Protein AF-A0A392P2C8-F1 (afdb_monomer_lite)

Radius of gyration: 12.96 Å; chains: 1; bounding box: 28×28×34 Å

Secondary structure (DSSP, 8-state):
-HHHHHTTS-HHHHHHHHHHTT--EEEEEETHHHHHHHHHHHHHHHHHHHTTTSTTS-PPPEEEEEESPPP---HHHH-

Foldseek 3Di:
DLLVVLVVDPLVVQQVVCLVVLHAAEQEDEESSLLSSVVSLVVNVVVCVVVVVDPDRRGHHYYYDYHNYDDNDDPVVVD

Organism: NCBI:txid97028

InterPro domains:
  IPR002921 Fungal lipase-type domain [PF01764] (17-79)
  IPR029058 Alpha/Beta hydrolase fold [G3DSA:3.40.50.1820] (3-79)
  IPR029058 Alpha/Beta hydrolase fold [SSF53474] (18-78)

Structure (mmCIF, N/CA/C/O backbone):
data_AF-A0A392P2C8-F1
#
_entry.id   AF-A0A392P2C8-F1
#
loop_
_atom_site.group_PDB
_atom_site.id
_atom_site.type_symbol
_atom_site.label_atom_id
_atom_site.label_alt_id
_atom_site.label_comp_id
_atom_site.label_asym_id
_atom_site.label_entity_id
_atom_site.label_seq_id
_atom_site.pdbx_PDB_ins_code
_atom_site.Cartn_x
_atom_site.Cartn_y
_atom_site.Cartn_z
_atom_site.occupancy
_atom_site.B_iso_or_equiv
_atom_site.auth_seq_id
_atom_site.auth_comp_id
_atom_site.auth_asym_id
_atom_site.auth_atom_id
_atom_site.pdbx_PDB_model_num
ATOM 1 N N . GLY A 1 1 ? 17.106 -1.652 -2.715 1.00 89.12 1 GLY A N 1
ATOM 2 C CA . GLY A 1 1 ? 15.847 -2.291 -3.159 1.00 89.12 1 GLY A CA 1
ATOM 3 C C . GLY A 1 1 ? 14.629 -1.691 -2.471 1.00 89.12 1 GLY A C 1
ATOM 4 O O . GLY A 1 1 ? 14.789 -0.807 -1.631 1.00 89.12 1 GLY A O 1
ATOM 5 N N . PHE A 1 2 ? 13.429 -2.161 -2.829 1.00 96.31 2 PHE A N 1
ATOM 6 C CA . PHE A 1 2 ? 12.134 -1.628 -2.363 1.00 96.31 2 PHE A CA 1
ATOM 7 C C . PHE A 1 2 ? 11.966 -1.727 -0.840 1.00 96.31 2 PHE A C 1
ATOM 9 O O . PHE A 1 2 ? 11.614 -0.745 -0.194 1.00 96.31 2 PHE A O 1
ATOM 16 N N . MET A 1 3 ? 12.332 -2.875 -0.257 1.00 95.81 3 MET A N 1
ATOM 17 C CA . MET A 1 3 ? 12.221 -3.142 1.184 1.00 95.81 3 MET A CA 1
ATOM 18 C C . MET A 1 3 ? 13.014 -2.157 2.050 1.00 95.81 3 MET A C 1
ATOM 20 O O . MET A 1 3 ? 12.494 -1.653 3.038 1.00 95.81 3 MET A O 1
ATOM 24 N N . ALA A 1 4 ? 14.254 -1.837 1.669 1.00 97.06 4 ALA A N 1
ATOM 25 C CA . ALA A 1 4 ? 15.077 -0.882 2.416 1.00 97.06 4 ALA A CA 1
ATOM 26 C C . ALA A 1 4 ? 14.429 0.512 2.477 1.00 97.06 4 ALA A C 1
ATOM 28 O O . ALA A 1 4 ? 14.471 1.164 3.512 1.00 97.06 4 ALA A O 1
ATOM 29 N N . ARG A 1 5 ? 13.775 0.939 1.389 1.00 97.12 5 ARG A N 1
ATOM 30 C CA . ARG A 1 5 ? 13.043 2.213 1.336 1.00 97.12 5 ARG A CA 1
ATOM 31 C C . ARG A 1 5 ? 11.748 2.155 2.143 1.00 97.12 5 ARG A C 1
ATOM 33 O O . ARG A 1 5 ? 11.464 3.086 2.881 1.00 97.12 5 ARG A O 1
ATOM 40 N N . ALA A 1 6 ? 11.006 1.051 2.059 1.00 96.94 6 ALA A N 1
ATOM 41 C CA . ALA A 1 6 ? 9.783 0.853 2.835 1.00 96.94 6 ALA A CA 1
ATOM 42 C C . ALA A 1 6 ? 10.027 0.884 4.351 1.00 96.94 6 ALA A C 1
ATOM 44 O O . ALA A 1 6 ? 9.213 1.442 5.077 1.00 96.94 6 ALA A O 1
ATOM 45 N N . LYS A 1 7 ? 11.171 0.371 4.826 1.00 95.50 7 LYS A N 1
ATOM 46 C CA . LYS A 1 7 ? 11.579 0.470 6.239 1.00 95.50 7 LYS A CA 1
ATOM 47 C C . LYS A 1 7 ? 11.793 1.911 6.724 1.00 95.50 7 LYS A C 1
ATOM 49 O O . LYS A 1 7 ? 11.687 2.150 7.918 1.00 95.50 7 LYS A O 1
ATOM 54 N N . GLY A 1 8 ? 12.085 2.851 5.823 1.00 95.00 8 GLY A N 1
ATOM 55 C CA . GLY A 1 8 ? 12.201 4.276 6.150 1.00 95.00 8 GLY A CA 1
ATOM 56 C C . GLY A 1 8 ? 10.857 5.007 6.230 1.00 95.00 8 GLY A C 1
ATOM 57 O O . GLY A 1 8 ? 10.825 6.171 6.614 1.00 95.00 8 GLY A O 1
ATOM 58 N N . ILE A 1 9 ? 9.750 4.355 5.860 1.00 96.12 9 ILE A N 1
ATOM 59 C CA . ILE A 1 9 ? 8.413 4.945 5.940 1.00 96.12 9 ILE A CA 1
ATOM 60 C C . ILE A 1 9 ? 7.827 4.669 7.332 1.00 96.12 9 ILE A C 1
ATOM 62 O O . ILE A 1 9 ? 7.731 3.500 7.718 1.00 96.12 9 ILE A O 1
ATOM 66 N N . PRO A 1 10 ? 7.350 5.692 8.066 1.00 96.50 10 PRO A N 1
ATOM 67 C CA . PRO A 1 10 ? 6.731 5.524 9.383 1.00 96.50 10 PRO A CA 1
ATOM 68 C C . PRO A 1 10 ? 5.290 4.979 9.269 1.00 96.50 10 PRO A C 1
ATOM 70 O O . PRO A 1 10 ? 4.315 5.602 9.688 1.00 96.50 10 PRO A O 1
ATOM 73 N N . ALA A 1 11 ? 5.127 3.798 8.667 1.00 95.12 11 ALA A N 1
ATOM 74 C CA . ALA A 1 11 ? 3.831 3.246 8.262 1.00 95.12 11 ALA A CA 1
ATOM 75 C C . ALA A 1 11 ? 2.857 3.052 9.442 1.00 95.12 11 ALA A C 1
ATOM 77 O O . ALA A 1 11 ? 1.670 3.361 9.333 1.00 95.12 11 ALA A O 1
ATOM 78 N N . LEU A 1 12 ? 3.357 2.592 10.594 1.00 93.88 12 LEU A N 1
ATOM 79 C CA . LEU A 1 12 ? 2.531 2.377 11.787 1.00 93.88 12 LEU A CA 1
ATOM 80 C C . LEU A 1 12 ? 2.094 3.688 12.445 1.00 93.88 12 LEU A C 1
ATOM 82 O O . LEU A 1 12 ? 0.977 3.777 12.950 1.00 93.88 12 LEU A O 1
ATOM 86 N N . GLU A 1 13 ? 2.940 4.715 12.429 1.00 95.88 13 GLU A N 1
ATOM 87 C CA . GLU A 1 13 ? 2.588 6.039 12.954 1.00 95.88 13 GLU A CA 1
ATOM 88 C C . GLU A 1 13 ? 1.512 6.694 12.089 1.00 95.88 13 GLU A C 1
ATOM 90 O O . GLU A 1 13 ? 0.532 7.218 12.619 1.00 95.88 13 GLU A O 1
ATOM 95 N N . LEU A 1 14 ? 1.633 6.574 10.763 1.00 96.31 14 LEU A N 1
ATOM 96 C CA . LEU A 1 14 ? 0.603 7.015 9.821 1.00 96.31 14 LEU A CA 1
ATOM 97 C C . LEU A 1 14 ? -0.725 6.284 10.054 1.00 96.31 14 LEU A C 1
ATOM 99 O O . LEU A 1 14 ? -1.785 6.914 10.054 1.00 96.31 14 LEU A O 1
ATOM 103 N N . TYR A 1 15 ? -0.681 4.974 10.312 1.00 95.56 15 TYR A N 1
ATOM 104 C CA . TYR A 1 15 ? -1.872 4.199 10.654 1.00 95.56 15 TYR A CA 1
ATOM 105 C C . TYR A 1 15 ? -2.511 4.652 11.971 1.00 95.56 15 TYR A C 1
ATOM 107 O O . TYR A 1 15 ? -3.712 4.923 12.003 1.00 95.56 15 TYR A O 1
ATOM 115 N N . ARG A 1 16 ? -1.725 4.834 13.039 1.00 94.25 16 ARG A N 1
ATOM 116 C CA . ARG A 1 16 ? -2.219 5.351 14.330 1.00 94.25 16 ARG A CA 1
ATOM 117 C C . ARG A 1 16 ? -2.806 6.756 14.203 1.00 94.25 16 ARG A C 1
ATOM 119 O O . ARG A 1 16 ? -3.832 7.058 14.810 1.00 94.25 16 ARG A O 1
ATOM 126 N N . LEU A 1 17 ? -2.197 7.614 13.385 1.00 95.75 17 LEU A N 1
ATOM 127 C CA . LEU A 1 17 ? -2.731 8.942 13.091 1.00 95.75 17 LEU A CA 1
ATOM 128 C C . LEU A 1 17 ? -4.089 8.850 12.381 1.00 95.75 17 LEU A C 1
ATOM 130 O O . LEU A 1 17 ? -5.016 9.586 12.731 1.00 95.75 17 LEU A O 1
ATOM 134 N N . ALA A 1 18 ? -4.227 7.934 11.420 1.00 95.19 18 ALA A N 1
ATOM 135 C CA . ALA A 1 18 ? -5.488 7.679 10.730 1.00 95.19 18 ALA A CA 1
ATOM 136 C C . ALA A 1 18 ? -6.566 7.135 11.685 1.00 95.19 18 ALA A C 1
ATOM 138 O O . ALA A 1 18 ? -7.702 7.617 11.642 1.00 95.19 18 ALA A O 1
ATOM 139 N N . GLN A 1 19 ? -6.202 6.229 12.602 1.00 93.69 19 GLN A N 1
ATOM 140 C CA . GLN A 1 19 ? -7.081 5.754 13.676 1.00 93.69 19 GLN A CA 1
ATOM 141 C C . GLN A 1 19 ? -7.558 6.906 14.569 1.00 93.69 19 GLN A C 1
ATOM 143 O O . GLN A 1 19 ? -8.764 7.104 14.722 1.00 93.69 19 GLN A O 1
ATOM 148 N N . LYS A 1 20 ? -6.636 7.736 15.081 1.00 94.00 20 LYS A N 1
ATOM 149 C CA . LYS A 1 20 ? -6.963 8.902 15.923 1.00 94.00 20 LYS A CA 1
ATOM 150 C C . LYS A 1 20 ? -7.916 9.871 15.221 1.00 94.00 20 LYS A C 1
ATOM 152 O O . LYS A 1 20 ? -8.821 10.417 15.845 1.00 94.00 20 LYS A O 1
ATOM 157 N N . LYS A 1 21 ? -7.727 10.077 13.915 1.00 95.44 21 LYS A N 1
ATOM 158 C CA . LYS A 1 21 ? -8.581 10.948 13.094 1.00 95.44 21 LYS A CA 1
ATOM 159 C C . LYS A 1 21 ? -9.852 10.262 12.579 1.00 95.44 21 LYS A C 1
ATOM 161 O O . LYS A 1 21 ? -10.652 10.930 11.927 1.00 95.44 21 LYS A O 1
ATOM 166 N N . LYS A 1 22 ? -10.040 8.961 12.834 1.00 93.38 22 LYS A N 1
ATOM 167 C CA . LYS A 1 22 ? -11.140 8.135 12.305 1.00 93.38 22 LYS A CA 1
ATOM 168 C C . LYS A 1 22 ? -11.275 8.252 10.779 1.00 93.38 22 LYS A C 1
ATOM 170 O O . LYS A 1 22 ? -12.375 8.384 10.241 1.00 93.38 22 LYS A O 1
ATOM 175 N N . ARG A 1 23 ? -10.146 8.252 10.061 1.00 95.31 23 ARG A N 1
ATOM 176 C CA . ARG A 1 23 ? -10.103 8.349 8.591 1.00 95.31 23 ARG A CA 1
ATOM 177 C C . ARG A 1 23 ? -9.549 7.074 7.976 1.00 95.31 23 ARG A C 1
ATOM 179 O O . ARG A 1 23 ? -8.679 6.423 8.541 1.00 95.31 23 ARG A O 1
ATOM 186 N N . LYS A 1 24 ? -10.044 6.748 6.781 1.00 95.69 24 LYS A N 1
ATOM 187 C CA . LYS A 1 24 ? -9.484 5.681 5.946 1.00 95.69 24 LYS A CA 1
ATOM 188 C C . LYS A 1 24 ? -8.063 6.073 5.530 1.00 95.69 24 LYS A C 1
ATOM 190 O O . LYS A 1 24 ? -7.834 7.232 5.186 1.00 95.69 24 LYS A O 1
ATOM 195 N N . LEU A 1 25 ? -7.141 5.117 5.542 1.00 97.00 25 LEU A N 1
ATOM 196 C CA . LEU A 1 25 ? -5.762 5.313 5.102 1.00 97.00 25 LEU A CA 1
ATOM 197 C C . LEU A 1 25 ? -5.589 4.740 3.693 1.00 97.00 25 LEU A C 1
ATOM 199 O O . LEU A 1 25 ? -5.903 3.576 3.451 1.00 97.00 25 LEU A O 1
ATOM 203 N N . VAL A 1 26 ? -5.072 5.546 2.769 1.00 98.12 26 VAL A N 1
ATOM 204 C CA . VAL A 1 26 ? -4.700 5.090 1.426 1.00 98.12 26 VAL A CA 1
ATOM 205 C C . VAL A 1 26 ? -3.209 5.322 1.242 1.00 98.12 26 VAL A C 1
ATOM 207 O O . VAL A 1 26 ? -2.752 6.457 1.347 1.00 98.12 26 VAL A O 1
ATOM 210 N N . LEU A 1 27 ? -2.462 4.253 0.97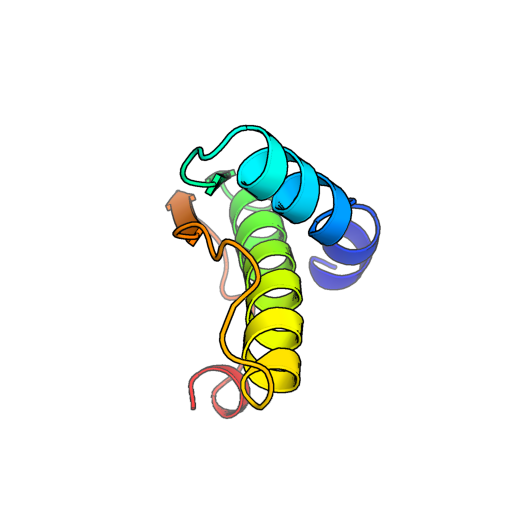4 1.00 98.06 27 LEU A N 1
ATOM 211 C CA . LEU A 1 27 ? -1.071 4.342 0.545 1.00 98.06 27 LEU A CA 1
ATOM 212 C C . LEU A 1 27 ? -1.023 4.217 -0.974 1.00 98.06 27 LEU A C 1
ATOM 214 O O . LEU A 1 27 ? -1.539 3.254 -1.542 1.00 98.06 27 LEU A O 1
ATOM 218 N N . CYS A 1 28 ? -0.408 5.190 -1.635 1.00 98.25 28 CYS A N 1
ATOM 219 C CA . CYS A 1 28 ? -0.300 5.201 -3.083 1.00 98.25 28 CYS A CA 1
ATOM 220 C C . CYS A 1 28 ? 1.106 5.548 -3.559 1.00 98.25 28 CYS A C 1
ATOM 222 O O . CYS A 1 28 ? 1.925 6.088 -2.816 1.00 98.25 28 CYS A O 1
ATOM 224 N N . GLY A 1 29 ? 1.385 5.202 -4.813 1.00 98.00 29 GLY A N 1
ATOM 225 C CA . GLY A 1 29 ? 2.654 5.528 -5.444 1.00 98.00 29 GLY A CA 1
ATOM 226 C C . GLY A 1 29 ? 2.741 5.045 -6.885 1.00 98.00 29 GLY A C 1
ATOM 227 O O . GLY A 1 29 ? 2.085 4.079 -7.279 1.00 98.00 29 GLY A O 1
ATOM 228 N N . HIS A 1 30 ? 3.582 5.720 -7.664 1.00 98.19 30 HIS A N 1
ATOM 229 C CA . HIS A 1 30 ? 3.907 5.351 -9.037 1.00 98.19 30 HIS A CA 1
ATOM 230 C C . HIS A 1 30 ? 5.268 4.645 -9.101 1.00 98.19 30 HIS A C 1
ATOM 232 O O . HIS A 1 30 ? 6.200 5.031 -8.389 1.00 98.19 30 HIS A O 1
ATOM 238 N N . SER A 1 31 ? 5.398 3.630 -9.958 1.00 97.25 31 SER A N 1
ATOM 239 C CA . SER A 1 31 ? 6.651 2.919 -10.227 1.00 97.25 31 SER A CA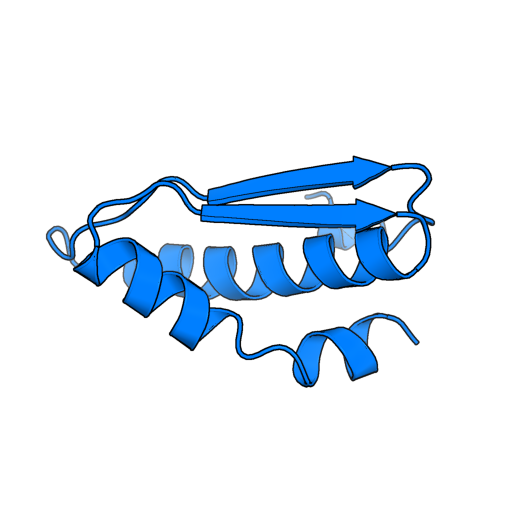 1
ATOM 240 C C . SER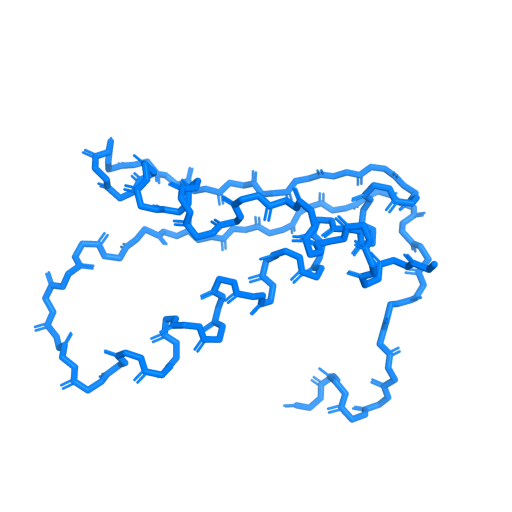 A 1 31 ? 7.319 2.419 -8.935 1.00 97.25 31 SER A C 1
ATOM 242 O O . SER A 1 31 ? 6.689 1.713 -8.142 1.00 97.25 31 SER A O 1
ATOM 244 N N . LEU A 1 32 ? 8.569 2.814 -8.675 1.00 97.06 32 LEU A N 1
ATOM 245 C CA . LEU A 1 32 ? 9.297 2.529 -7.438 1.00 97.06 32 LEU A CA 1
ATOM 246 C C . LEU A 1 32 ? 8.495 2.906 -6.180 1.00 97.06 32 LEU A C 1
ATOM 248 O O . LEU A 1 32 ? 8.505 2.165 -5.197 1.00 97.06 32 LEU A O 1
ATOM 252 N N . GLY A 1 33 ? 7.787 4.037 -6.210 1.00 97.75 33 GLY A N 1
ATOM 253 C CA . GLY A 1 33 ? 6.943 4.484 -5.104 1.00 97.75 33 GLY A CA 1
ATOM 254 C C . GLY A 1 33 ? 5.759 3.551 -4.857 1.00 97.75 33 GLY A C 1
ATOM 255 O O . GLY A 1 33 ? 5.395 3.329 -3.706 1.00 97.75 33 GLY A O 1
ATOM 256 N N . GLY A 1 34 ? 5.207 2.943 -5.912 1.00 98.25 34 GLY A N 1
ATOM 257 C CA . GLY A 1 34 ? 4.158 1.928 -5.795 1.00 98.25 34 GLY A CA 1
ATOM 258 C C . GLY A 1 34 ? 4.646 0.694 -5.036 1.00 98.25 34 GLY A C 1
ATOM 259 O O . GLY A 1 34 ? 4.002 0.260 -4.084 1.00 98.25 34 GLY A O 1
ATOM 260 N N . ALA A 1 35 ? 5.850 0.217 -5.364 1.00 98.19 35 ALA A N 1
ATOM 261 C CA . ALA A 1 35 ? 6.458 -0.911 -4.663 1.00 98.19 35 ALA A CA 1
ATOM 262 C C . ALA A 1 35 ? 6.704 -0.620 -3.171 1.00 98.19 35 ALA A C 1
ATOM 264 O O . ALA A 1 35 ? 6.487 -1.475 -2.310 1.00 98.19 35 ALA A O 1
ATOM 265 N N . VAL A 1 36 ? 7.131 0.604 -2.850 1.00 98.38 36 VAL A N 1
ATOM 266 C CA . VAL A 1 36 ? 7.308 1.054 -1.462 1.00 98.38 36 VAL A CA 1
ATOM 267 C C . VAL A 1 36 ? 5.962 1.148 -0.735 1.00 98.38 36 VAL A C 1
ATOM 269 O O . VAL A 1 36 ? 5.850 0.655 0.388 1.00 98.38 36 VAL A O 1
ATOM 272 N N . ALA A 1 37 ? 4.932 1.714 -1.373 1.00 98.31 37 ALA A N 1
ATOM 273 C CA . ALA A 1 37 ? 3.584 1.817 -0.815 1.00 98.31 37 ALA A CA 1
ATOM 274 C C . ALA A 1 37 ? 2.970 0.438 -0.513 1.00 98.31 37 ALA A C 1
ATOM 276 O O . ALA A 1 37 ? 2.356 0.257 0.542 1.00 98.31 37 ALA A O 1
ATOM 277 N N . ALA A 1 38 ? 3.184 -0.550 -1.387 1.00 97.94 38 ALA A N 1
ATOM 278 C CA . ALA A 1 38 ? 2.730 -1.923 -1.178 1.00 97.94 38 ALA A CA 1
ATOM 279 C C . ALA A 1 38 ? 3.387 -2.562 0.059 1.00 97.94 38 ALA A C 1
ATOM 281 O O . ALA A 1 38 ? 2.690 -3.078 0.935 1.00 97.94 38 ALA A O 1
ATOM 282 N N . LEU A 1 39 ? 4.716 -2.467 0.192 1.00 97.44 39 LEU A N 1
ATOM 283 C CA . LEU A 1 39 ? 5.434 -3.015 1.353 1.00 97.44 39 LEU A CA 1
ATOM 284 C C . LEU A 1 39 ? 5.079 -2.302 2.663 1.00 97.44 39 LEU A C 1
ATOM 286 O O . LEU A 1 39 ? 4.922 -2.959 3.693 1.00 97.44 39 LEU A O 1
ATOM 290 N N . ALA A 1 40 ? 4.911 -0.979 2.633 1.00 97.88 40 ALA A N 1
ATOM 291 C CA . ALA A 1 40 ? 4.457 -0.217 3.795 1.00 97.88 40 ALA A CA 1
ATOM 292 C C . ALA A 1 40 ? 3.033 -0.627 4.217 1.00 97.88 40 ALA A C 1
ATOM 294 O O . ALA A 1 40 ? 2.757 -0.770 5.409 1.00 97.88 40 ALA A O 1
ATOM 295 N N . THR A 1 41 ? 2.149 -0.895 3.250 1.00 97.69 41 THR A N 1
ATOM 296 C CA . THR A 1 41 ? 0.800 -1.420 3.520 1.00 97.69 41 THR A CA 1
ATOM 297 C C . THR A 1 41 ? 0.865 -2.792 4.188 1.00 97.69 41 THR A C 1
ATOM 299 O O . THR A 1 41 ? 0.192 -3.015 5.194 1.00 97.69 41 THR A O 1
ATOM 302 N N . LEU A 1 42 ? 1.708 -3.700 3.686 1.00 96.00 42 LEU A N 1
ATOM 303 C CA . LEU A 1 42 ? 1.893 -5.025 4.285 1.00 96.00 42 LEU A CA 1
ATOM 304 C C . LEU A 1 42 ? 2.415 -4.948 5.725 1.00 96.00 42 LEU A C 1
ATOM 306 O O . LEU A 1 42 ? 1.977 -5.725 6.571 1.00 96.00 42 LEU A O 1
ATOM 310 N N . ALA A 1 43 ? 3.304 -3.999 6.032 1.00 95.06 43 ALA A N 1
ATOM 311 C CA . ALA A 1 43 ? 3.778 -3.782 7.399 1.00 95.06 43 ALA A CA 1
ATOM 312 C C . ALA A 1 43 ? 2.631 -3.412 8.357 1.00 95.06 43 ALA A C 1
ATOM 314 O O . ALA A 1 43 ? 2.570 -3.933 9.470 1.00 95.06 43 ALA A O 1
ATOM 315 N N . ILE A 1 44 ? 1.692 -2.571 7.909 1.00 95.00 44 ILE A N 1
ATOM 316 C CA . ILE A 1 44 ? 0.494 -2.213 8.681 1.00 95.00 44 ILE A CA 1
ATOM 317 C C . ILE A 1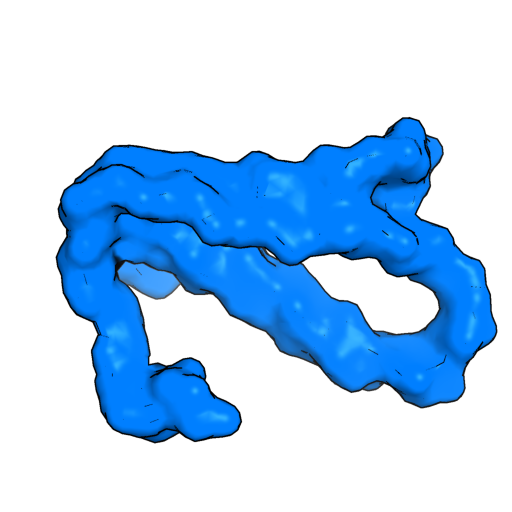 44 ? -0.414 -3.435 8.864 1.00 95.00 44 ILE A C 1
ATOM 319 O O . ILE A 1 44 ? -0.791 -3.758 9.991 1.00 95.00 44 ILE A O 1
ATOM 323 N N . LEU A 1 45 ? -0.735 -4.141 7.776 1.00 93.81 45 LEU A N 1
ATOM 324 C CA . LEU A 1 45 ? -1.635 -5.299 7.811 1.00 93.81 45 LEU A CA 1
ATOM 325 C C . LEU A 1 45 ? -1.106 -6.423 8.708 1.00 93.81 45 LEU A C 1
ATOM 327 O O . LEU A 1 45 ? -1.889 -7.037 9.428 1.00 93.81 45 LEU A O 1
ATOM 331 N N . ARG A 1 46 ? 0.214 -6.649 8.737 1.00 92.00 46 ARG A N 1
ATOM 332 C CA . ARG A 1 46 ? 0.838 -7.626 9.643 1.00 92.00 46 ARG A CA 1
ATOM 333 C C . ARG A 1 46 ? 0.594 -7.307 11.114 1.00 92.00 46 ARG A C 1
ATOM 335 O O . ARG A 1 46 ? 0.284 -8.211 11.882 1.00 92.00 46 ARG A O 1
ATOM 342 N N . VAL A 1 47 ? 0.703 -6.039 11.509 1.00 89.38 47 VAL A N 1
ATOM 343 C CA . VAL A 1 47 ? 0.451 -5.625 12.899 1.00 89.38 47 VAL A CA 1
ATOM 344 C C . VAL A 1 47 ? -1.028 -5.758 13.255 1.00 89.38 47 VAL A C 1
ATOM 346 O O . VAL A 1 47 ? -1.348 -6.210 14.353 1.00 89.38 47 VAL A O 1
ATOM 349 N N . ILE A 1 48 ? -1.927 -5.422 12.325 1.00 89.06 48 ILE A N 1
ATOM 350 C CA . ILE A 1 48 ? -3.375 -5.606 12.511 1.00 89.06 48 ILE A CA 1
ATOM 351 C C . ILE A 1 48 ? -3.701 -7.095 12.699 1.00 89.06 48 ILE A C 1
ATOM 353 O O . ILE A 1 48 ? -4.372 -7.457 13.665 1.00 89.06 48 ILE A O 1
ATOM 357 N N . ALA A 1 49 ? -3.178 -7.963 11.828 1.00 87.81 49 ALA A N 1
ATOM 358 C CA . ALA A 1 49 ? -3.379 -9.409 11.913 1.00 87.81 49 ALA A CA 1
ATOM 359 C C . ALA A 1 49 ? -2.852 -9.982 13.242 1.00 87.81 49 ALA A C 1
ATOM 361 O O . ALA A 1 49 ? -3.563 -10.720 13.918 1.00 87.81 49 ALA A O 1
ATOM 362 N N . ALA A 1 50 ? -1.657 -9.569 13.679 1.00 86.00 50 ALA A N 1
ATOM 363 C CA . ALA A 1 50 ? -1.086 -9.995 14.960 1.00 86.00 50 ALA A CA 1
ATOM 364 C C . ALA A 1 50 ? -1.890 -9.505 16.183 1.00 86.00 50 ALA A C 1
ATOM 366 O O . ALA A 1 50 ? -1.900 -10.158 17.221 1.00 86.00 50 ALA A O 1
ATOM 367 N N . SER A 1 51 ? -2.582 -8.369 16.060 1.00 78.06 51 SER A N 1
ATOM 368 C CA . SER A 1 51 ? -3.357 -7.745 17.147 1.00 78.06 51 SER A CA 1
ATOM 369 C C . SER A 1 51 ? -4.823 -8.203 17.191 1.00 78.06 51 SER A C 1
ATOM 371 O O . SER A 1 51 ? -5.599 -7.722 18.011 1.00 78.06 51 SER A O 1
ATOM 373 N N . SER A 1 52 ? -5.227 -9.134 16.320 1.00 61.38 52 SER A N 1
ATOM 374 C CA . SER A 1 52 ? -6.631 -9.538 16.124 1.00 61.38 52 SER A CA 1
ATOM 375 C C . SER A 1 52 ? -7.255 -10.303 17.304 1.00 61.38 52 SER A C 1
ATOM 377 O O . SER A 1 52 ? -8.453 -10.573 17.285 1.00 61.38 52 SER A O 1
ATOM 379 N N . SER A 1 53 ? -6.481 -10.622 18.351 1.00 56.81 53 SER A N 1
ATOM 380 C CA . SER A 1 53 ? -6.999 -11.241 19.581 1.00 56.81 53 SER A CA 1
ATOM 381 C C . SER A 1 53 ? -7.678 -10.247 20.536 1.00 56.81 53 SER A C 1
ATOM 383 O O . SER A 1 53 ? -8.378 -10.676 21.451 1.00 56.81 53 SER A O 1
ATOM 385 N N . SER A 1 54 ? -7.517 -8.937 20.335 1.00 50.19 54 SER A N 1
ATOM 386 C CA . SER A 1 54 ? -8.134 -7.894 21.162 1.00 50.19 54 SER A CA 1
ATOM 387 C C . SER A 1 54 ? -9.090 -7.057 20.312 1.00 50.19 54 SER A C 1
ATOM 389 O O . SER A 1 54 ? -8.725 -6.065 19.679 1.00 50.19 54 SER A O 1
ATOM 391 N N . LYS A 1 55 ? -10.357 -7.488 20.282 1.00 51.56 55 LYS A N 1
ATOM 392 C CA . LYS A 1 55 ? -11.490 -6.658 19.856 1.00 51.56 55 LYS A CA 1
ATOM 393 C C . LYS A 1 55 ? -11.433 -5.350 20.658 1.00 51.56 55 LYS A C 1
ATOM 395 O O . LYS A 1 55 ? -11.525 -5.438 21.869 1.00 51.56 55 LYS A O 1
ATOM 400 N N . GLU A 1 56 ? -11.225 -4.202 19.993 1.00 51.62 56 GLU A N 1
ATOM 401 C CA . GLU A 1 56 ? -11.814 -2.871 20.310 1.00 51.62 56 GLU A CA 1
ATOM 402 C C . GLU A 1 56 ? -11.005 -1.639 19.862 1.00 51.62 56 GLU A C 1
ATOM 404 O O . GLU A 1 56 ? -11.541 -0.532 19.866 1.00 51.62 56 GLU A O 1
ATOM 409 N N . ASN A 1 57 ? -9.771 -1.758 19.370 1.00 56.38 57 ASN A N 1
ATOM 410 C CA . ASN A 1 57 ? -9.014 -0.554 18.994 1.00 56.38 57 ASN A CA 1
ATOM 411 C C . ASN A 1 57 ? -9.307 -0.070 17.567 1.00 56.38 57 ASN A C 1
ATOM 413 O O . ASN A 1 57 ? -8.525 -0.319 16.658 1.00 56.38 57 ASN A O 1
ATOM 417 N N . GLY A 1 58 ? -10.420 0.649 17.381 1.00 69.19 58 GLY A N 1
ATOM 418 C CA . GLY A 1 58 ? -10.597 1.697 16.357 1.00 69.19 58 GLY A CA 1
ATOM 419 C C . GLY A 1 58 ? -10.024 1.425 14.958 1.00 69.19 58 GLY A C 1
ATOM 420 O O . GLY A 1 58 ? -9.445 2.331 14.355 1.00 69.19 58 GLY A O 1
ATOM 421 N N . ASN A 1 59 ? -10.139 0.194 14.448 1.00 81.50 59 ASN A N 1
ATOM 422 C CA . ASN A 1 59 ? -9.511 -0.196 13.191 1.00 81.50 59 ASN A CA 1
ATOM 423 C C . ASN A 1 59 ? -10.069 0.638 12.036 1.00 81.50 59 ASN A C 1
ATOM 425 O O . ASN A 1 59 ? -11.272 0.655 11.776 1.00 81.50 59 ASN A O 1
ATOM 429 N N . VAL A 1 60 ? -9.178 1.317 11.313 1.00 90.00 60 VAL A N 1
ATOM 430 C CA . VAL A 1 60 ? -9.533 2.048 10.093 1.00 90.00 60 VAL A CA 1
ATOM 431 C C . VAL A 1 60 ? -9.184 1.228 8.859 1.00 90.00 60 VAL A C 1
ATOM 433 O O . VAL A 1 60 ? -8.203 0.486 8.845 1.00 90.00 60 VAL A O 1
ATOM 436 N N . SER A 1 61 ? -9.992 1.376 7.808 1.00 93.44 61 SER A N 1
ATOM 437 C CA . SER A 1 61 ? -9.748 0.731 6.516 1.00 93.44 61 SER A CA 1
ATOM 438 C C . SER A 1 61 ? -8.439 1.233 5.904 1.00 93.44 61 SER A C 1
ATOM 440 O O . SER A 1 61 ? -8.209 2.445 5.842 1.00 93.44 61 SER A O 1
ATOM 442 N N . VAL A 1 62 ? -7.620 0.294 5.429 1.00 95.81 62 VAL A N 1
ATOM 443 C CA . VAL A 1 62 ? -6.368 0.556 4.713 1.00 95.81 62 VAL A CA 1
ATOM 444 C C . VAL A 1 62 ? -6.524 0.090 3.269 1.00 95.81 62 VAL A C 1
ATOM 446 O O . VAL A 1 62 ? -6.988 -1.024 3.027 1.00 95.81 62 VAL A O 1
ATOM 449 N N . LYS A 1 63 ? -6.149 0.933 2.305 1.00 97.69 63 LYS A N 1
ATOM 450 C CA . LYS A 1 63 ? -6.092 0.578 0.880 1.00 97.69 63 LYS A CA 1
ATOM 451 C C . LYS A 1 63 ? -4.718 0.896 0.306 1.00 97.69 63 LYS A C 1
ATOM 453 O O . LYS A 1 63 ? -4.100 1.885 0.692 1.00 97.69 63 LYS A O 1
ATOM 458 N N . CYS A 1 64 ? -4.285 0.089 -0.656 1.00 98.06 64 CYS A N 1
ATOM 459 C CA . CYS A 1 64 ? -3.104 0.361 -1.462 1.00 98.06 64 CYS A CA 1
ATOM 460 C C . CYS A 1 64 ? -3.522 0.563 -2.920 1.00 98.06 64 CYS A C 1
ATOM 462 O O . CYS A 1 64 ? -4.250 -0.268 -3.461 1.00 98.06 64 CYS A O 1
ATOM 464 N N . ILE A 1 65 ? -3.100 1.669 -3.534 1.00 98.38 65 ILE A N 1
ATOM 465 C CA . ILE A 1 65 ? -3.375 1.978 -4.944 1.00 98.38 65 ILE A CA 1
ATOM 466 C C . ILE A 1 65 ? -2.053 2.332 -5.613 1.00 98.38 65 ILE A C 1
ATOM 468 O O . ILE A 1 65 ? -1.451 3.360 -5.303 1.00 98.38 65 ILE A O 1
ATOM 472 N N . THR A 1 66 ? -1.589 1.483 -6.522 1.00 98.44 66 THR A N 1
ATOM 473 C CA . THR A 1 66 ? -0.294 1.655 -7.181 1.00 98.44 66 THR A CA 1
ATOM 474 C C . THR A 1 66 ? -0.459 1.800 -8.685 1.00 98.44 66 THR A C 1
ATOM 476 O O . THR A 1 66 ? -1.411 1.294 -9.276 1.00 98.44 66 THR A O 1
ATOM 479 N N . PHE A 1 67 ? 0.482 2.508 -9.303 1.00 98.12 67 PHE A N 1
ATOM 480 C CA . PHE A 1 67 ? 0.490 2.769 -10.739 1.00 98.12 67 PHE A CA 1
ATOM 481 C C . PHE A 1 67 ? 1.829 2.324 -11.306 1.00 98.12 67 PHE A C 1
ATOM 483 O O . PHE A 1 67 ? 2.873 2.772 -10.831 1.00 98.12 67 PHE A O 1
ATOM 490 N N . SER A 1 68 ? 1.812 1.427 -12.291 1.00 97.44 68 SER A N 1
ATOM 491 C CA . SER A 1 68 ? 3.027 0.915 -12.940 1.00 97.44 68 SER A CA 1
ATOM 492 C C . SER A 1 68 ? 4.067 0.356 -11.953 1.00 97.44 68 SER A C 1
ATOM 494 O O . SER A 1 68 ? 5.268 0.519 -12.167 1.00 97.44 68 SER A O 1
ATOM 496 N N . GLN A 1 69 ? 3.635 -0.248 -10.833 1.00 97.06 69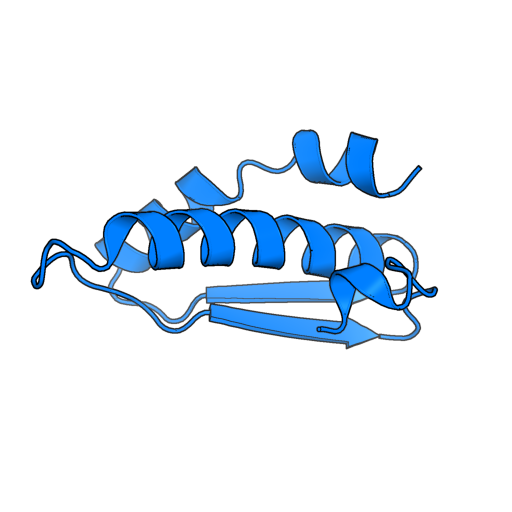 GLN A N 1
ATOM 497 C CA . GLN A 1 69 ? 4.586 -0.809 -9.868 1.00 97.06 69 GLN A CA 1
ATOM 498 C C . GLN A 1 69 ? 5.298 -2.031 -10.468 1.00 97.06 69 GLN A C 1
ATOM 500 O O . GLN A 1 69 ? 4.640 -2.870 -11.089 1.00 97.06 69 GLN A O 1
ATOM 505 N N . PRO A 1 70 ? 6.613 -2.188 -10.248 1.00 96.94 70 PRO A N 1
ATOM 506 C CA . PRO A 1 70 ? 7.281 -3.448 -10.543 1.00 96.94 70 PRO A CA 1
ATOM 507 C C . PRO A 1 70 ? 6.795 -4.551 -9.583 1.00 96.94 70 PRO A C 1
ATOM 509 O O . PRO A 1 70 ? 6.318 -4.240 -8.487 1.00 96.94 70 PRO A O 1
ATOM 512 N N . PRO A 1 71 ? 6.956 -5.839 -9.933 1.00 95.81 71 PRO A N 1
ATOM 513 C CA . PRO A 1 71 ? 6.725 -6.940 -9.003 1.00 95.81 71 PRO A CA 1
ATOM 514 C C . PRO A 1 71 ? 7.560 -6.787 -7.724 1.00 95.81 71 PRO A C 1
ATOM 516 O O . PRO A 1 71 ? 8.752 -6.486 -7.774 1.00 95.81 71 P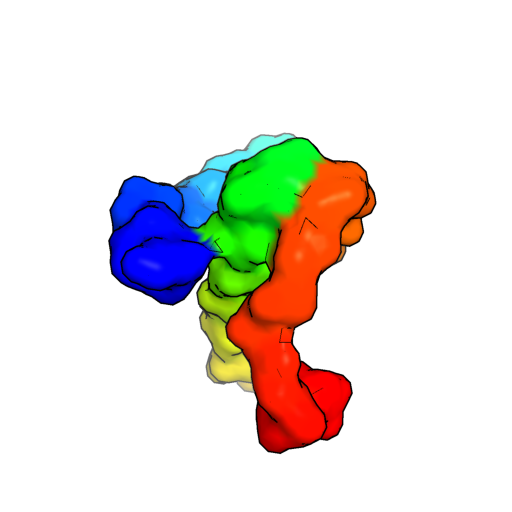RO A O 1
ATOM 519 N N . VAL A 1 72 ? 6.922 -6.985 -6.570 1.00 95.50 72 VAL A N 1
ATOM 520 C CA . VAL A 1 72 ? 7.520 -6.714 -5.247 1.00 95.50 72 VAL A CA 1
ATOM 521 C C . VAL A 1 72 ? 7.749 -7.989 -4.435 1.00 95.50 72 VAL A C 1
ATOM 523 O O . VAL A 1 72 ? 8.650 -8.040 -3.598 1.00 95.50 72 VAL A O 1
ATOM 526 N N . GLY A 1 73 ? 6.928 -9.010 -4.672 1.00 93.38 73 GLY A N 1
ATOM 527 C CA . GLY A 1 73 ? 6.955 -10.290 -3.977 1.00 93.38 73 GLY A CA 1
ATOM 528 C C . GLY A 1 73 ? 7.130 -11.460 -4.930 1.00 93.38 73 GLY A C 1
ATOM 529 O O . GLY A 1 73 ? 7.013 -11.319 -6.146 1.00 93.38 73 GLY A O 1
ATOM 530 N N . ASN A 1 74 ? 7.387 -12.622 -4.347 1.00 94.38 74 ASN A N 1
ATOM 531 C CA . ASN A 1 74 ? 7.368 -13.914 -5.020 1.00 94.38 74 ASN A CA 1
ATOM 532 C C . ASN A 1 74 ? 6.060 -14.661 -4.693 1.00 94.38 74 ASN A C 1
ATOM 534 O O . ASN A 1 74 ? 5.187 -14.128 -4.008 1.00 94.38 74 ASN A O 1
ATOM 538 N N . ALA A 1 75 ? 5.937 -15.906 -5.164 1.00 94.88 75 ALA A N 1
ATOM 539 C CA . ALA A 1 75 ? 4.766 -16.746 -4.909 1.00 94.88 75 ALA A CA 1
ATOM 540 C C . ALA A 1 75 ? 4.458 -16.903 -3.408 1.00 94.88 75 ALA A C 1
ATOM 542 O O . ALA A 1 75 ? 3.303 -16.817 -3.018 1.00 94.88 75 ALA A O 1
ATOM 543 N N . ALA A 1 76 ? 5.487 -17.015 -2.562 1.00 93.69 76 ALA A N 1
ATOM 544 C CA . ALA A 1 76 ? 5.318 -17.153 -1.116 1.00 93.69 76 ALA A CA 1
ATOM 545 C C . ALA A 1 76 ? 4.727 -15.910 -0.425 1.00 93.69 76 ALA A C 1
ATOM 547 O O . ALA A 1 76 ? 4.246 -16.023 0.692 1.00 93.69 76 ALA A O 1
ATOM 548 N N . LEU A 1 77 ? 4.790 -14.722 -1.044 1.00 90.81 77 LEU A N 1
ATOM 549 C CA . LEU A 1 77 ? 4.148 -13.513 -0.509 1.00 90.81 77 LEU A CA 1
ATOM 550 C C . LEU A 1 77 ? 2.696 -13.356 -0.984 1.00 90.81 77 LEU A C 1
ATOM 552 O O . LEU A 1 77 ? 1.955 -12.553 -0.422 1.00 90.81 77 LEU A O 1
ATOM 556 N N . LYS A 1 78 ? 2.328 -14.034 -2.075 1.00 85.12 78 LYS A N 1
ATOM 557 C CA . LYS A 1 78 ? 0.987 -13.958 -2.659 1.00 85.12 78 LYS A CA 1
ATOM 558 C C . LYS A 1 78 ? -0.030 -14.753 -1.832 1.00 85.12 78 LYS A C 1
ATOM 560 O O . LYS A 1 78 ? -1.173 -14.315 -1.743 1.00 85.12 78 LYS A O 1
ATOM 565 N N . GLU A 1 79 ? 0.396 -15.903 -1.315 1.00 65.88 79 GLU A N 1
ATOM 566 C CA . GLU A 1 79 ? -0.364 -16.796 -0.425 1.00 65.88 79 GLU A CA 1
ATOM 567 C C . GLU A 1 79 ? -0.461 -16.216 0.996 1.00 65.88 79 GLU A C 1
ATOM 569 O O . GLU A 1 79 ? -1.556 -16.312 1.593 1.00 65.88 79 GLU A O 1
#

Sequence (79 aa):
GFMARAKGIPALELYRLAQKKKRKLVLCGHSLGGAVAALATLAILRVIAASSSSKENGNVSVKCITFSQPPVGNAALKE

pLDDT: mean 91.14, std 11.96, range [50.19, 98.44]